Protein AF-A0A7V4LZC8-F1 (afdb_monomer)

Structure (mmCIF, N/CA/C/O backbone):
data_AF-A0A7V4LZC8-F1
#
_entry.id   AF-A0A7V4LZC8-F1
#
loop_
_atom_site.group_PDB
_atom_site.id
_atom_site.type_symbol
_atom_site.label_atom_id
_atom_site.label_alt_id
_atom_site.label_comp_id
_atom_site.label_asym_id
_atom_site.label_entity_id
_atom_site.label_seq_id
_atom_site.pdbx_PDB_ins_code
_atom_site.Cartn_x
_atom_site.Cartn_y
_atom_site.Cartn_z
_atom_site.occupancy
_atom_site.B_iso_or_equiv
_atom_site.auth_seq_id
_atom_site.auth_comp_id
_atom_site.auth_asym_id
_atom_site.auth_atom_id
_atom_site.pdbx_PDB_model_num
ATOM 1 N N . MET A 1 1 ? 32.238 2.853 -59.336 1.00 60.47 1 MET A N 1
ATOM 2 C CA . MET A 1 1 ? 30.850 3.260 -58.989 1.00 60.47 1 MET A CA 1
ATOM 3 C C . MET A 1 1 ? 30.107 2.291 -58.051 1.00 60.47 1 MET A C 1
ATOM 5 O O . MET A 1 1 ? 29.291 2.759 -57.273 1.00 60.47 1 MET A O 1
ATOM 9 N N . ARG A 1 2 ? 30.384 0.972 -58.039 1.00 68.50 2 ARG A N 1
ATOM 10 C CA . ARG A 1 2 ? 29.672 -0.007 -57.175 1.00 68.50 2 ARG A CA 1
ATOM 11 C C . ARG A 1 2 ? 29.970 0.090 -55.662 1.00 68.50 2 ARG A C 1
ATOM 13 O O . ARG A 1 2 ? 29.093 -0.219 -54.864 1.00 68.50 2 ARG A O 1
ATOM 20 N N . GLY A 1 3 ? 31.152 0.571 -55.261 1.00 70.69 3 GLY A N 1
ATOM 21 C CA . GLY A 1 3 ? 31.540 0.687 -53.842 1.00 70.69 3 GLY A CA 1
ATOM 22 C C . GLY A 1 3 ? 30.702 1.684 -53.027 1.00 70.69 3 GLY A C 1
ATOM 23 O O . GLY A 1 3 ? 30.390 1.422 -51.870 1.00 70.69 3 GLY A O 1
ATOM 24 N N . TRP A 1 4 ? 30.244 2.772 -53.654 1.00 75.94 4 TRP A N 1
ATOM 25 C CA . TRP A 1 4 ? 29.398 3.789 -53.012 1.00 75.94 4 TRP A CA 1
ATOM 26 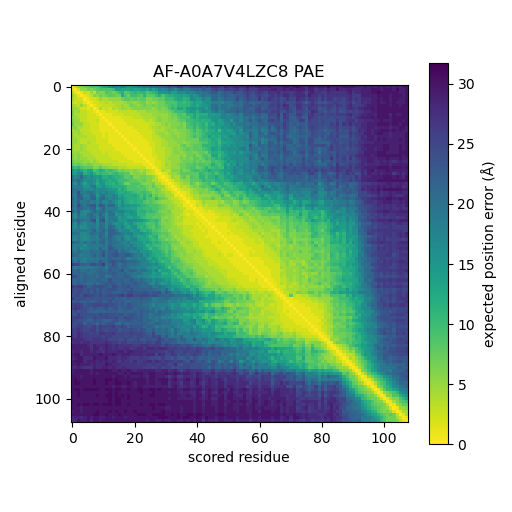C C . TRP A 1 4 ? 28.038 3.228 -52.566 1.00 75.94 4 TRP A C 1
ATOM 28 O O . TRP A 1 4 ? 27.518 3.566 -51.504 1.00 75.94 4 TRP A O 1
ATOM 38 N N . ILE A 1 5 ? 27.484 2.300 -53.351 1.00 80.94 5 ILE A N 1
ATOM 39 C CA . ILE A 1 5 ? 26.202 1.650 -53.058 1.00 80.94 5 ILE A CA 1
ATOM 40 C C . ILE A 1 5 ? 26.350 0.672 -51.884 1.00 80.94 5 ILE A C 1
ATOM 42 O O . ILE A 1 5 ? 25.469 0.601 -51.028 1.00 80.94 5 ILE A O 1
ATOM 46 N N . ILE A 1 6 ? 27.466 -0.062 -51.819 1.00 84.56 6 ILE A N 1
ATOM 47 C CA . ILE A 1 6 ? 27.749 -1.009 -50.729 1.00 84.56 6 ILE A CA 1
ATOM 48 C C . ILE A 1 6 ? 27.924 -0.252 -49.409 1.00 84.56 6 ILE A C 1
ATOM 50 O O . ILE A 1 6 ? 27.311 -0.625 -48.411 1.00 84.56 6 ILE A O 1
ATOM 54 N N . PHE A 1 7 ? 28.668 0.858 -49.424 1.00 88.62 7 PHE A N 1
ATOM 55 C CA . PHE A 1 7 ? 28.868 1.701 -48.246 1.00 88.62 7 PHE A CA 1
ATOM 56 C C . PHE A 1 7 ? 27.545 2.268 -47.711 1.00 88.62 7 PHE A C 1
ATOM 58 O O . PHE A 1 7 ? 27.257 2.168 -46.519 1.00 88.62 7 PHE A O 1
ATOM 65 N N . GLY A 1 8 ? 26.678 2.770 -48.598 1.00 87.38 8 GLY A N 1
ATOM 66 C CA . GLY A 1 8 ? 25.356 3.269 -48.209 1.00 87.38 8 GLY A CA 1
ATOM 67 C C . GLY A 1 8 ? 24.440 2.193 -47.611 1.00 87.38 8 GLY A C 1
ATOM 68 O O . GLY A 1 8 ? 23.684 2.473 -46.681 1.00 87.38 8 GLY A O 1
ATOM 69 N N . ARG A 1 9 ? 24.510 0.946 -48.101 1.00 89.38 9 ARG A N 1
ATOM 70 C CA . ARG A 1 9 ? 23.745 -0.178 -47.529 1.00 89.38 9 ARG A CA 1
ATOM 71 C C . ARG A 1 9 ? 24.275 -0.580 -46.156 1.00 89.38 9 ARG A C 1
ATOM 73 O O . ARG A 1 9 ? 23.466 -0.805 -45.261 1.00 89.38 9 ARG A O 1
ATOM 80 N N . LEU A 1 10 ? 25.597 -0.609 -45.983 1.00 92.50 10 LEU A N 1
ATOM 81 C CA . LEU A 1 10 ? 26.229 -0.911 -44.698 1.00 92.50 10 LEU A CA 1
ATOM 82 C C . LEU A 1 10 ? 25.868 0.142 -43.641 1.00 92.50 10 LEU A C 1
ATOM 84 O O . LEU A 1 10 ? 25.482 -0.208 -42.531 1.00 92.50 10 LEU A O 1
ATOM 88 N N . ALA A 1 11 ? 25.905 1.424 -44.017 1.00 93.56 11 ALA A N 1
ATOM 89 C CA . ALA A 1 11 ? 25.535 2.529 -43.137 1.00 93.56 11 ALA A CA 1
ATOM 90 C C . ALA A 1 11 ? 24.063 2.457 -42.698 1.00 93.56 11 ALA A C 1
ATOM 92 O O . ALA A 1 11 ? 23.759 2.621 -41.519 1.00 93.56 11 ALA A O 1
ATOM 93 N N . ARG A 1 12 ? 23.137 2.150 -43.619 1.00 94.69 12 ARG A N 1
ATOM 94 C CA . ARG A 1 12 ? 21.713 1.969 -43.277 1.00 94.69 12 ARG A CA 1
ATOM 95 C C . ARG A 1 12 ? 21.474 0.745 -42.400 1.00 94.69 12 ARG A C 1
ATOM 97 O O . ARG A 1 12 ? 20.656 0.819 -41.490 1.00 94.69 12 ARG A O 1
ATOM 104 N N . ALA A 1 13 ? 22.178 -0.357 -42.655 1.00 95.00 13 ALA A N 1
ATOM 105 C CA . ALA A 1 13 ? 22.091 -1.553 -41.824 1.00 95.00 13 ALA A CA 1
ATOM 106 C C . ALA A 1 13 ? 22.581 -1.265 -40.397 1.00 95.00 13 ALA A C 1
ATOM 108 O O . ALA A 1 13 ? 21.882 -1.582 -39.440 1.00 95.00 13 ALA A O 1
ATOM 109 N N . ALA A 1 14 ? 23.722 -0.585 -40.254 1.00 95.00 14 ALA A N 1
ATOM 110 C CA . ALA A 1 14 ? 24.242 -0.166 -38.956 1.00 95.00 14 ALA A CA 1
ATOM 111 C C . ALA A 1 14 ? 23.272 0.776 -38.223 1.00 95.00 14 ALA A C 1
ATOM 113 O O . ALA A 1 14 ? 23.008 0.582 -37.038 1.00 95.00 14 ALA A O 1
ATOM 114 N N . ALA A 1 15 ? 22.683 1.745 -38.931 1.00 95.88 15 ALA A N 1
ATOM 115 C CA . ALA A 1 15 ? 21.685 2.651 -38.363 1.00 95.88 15 ALA A CA 1
ATOM 116 C C . ALA A 1 15 ? 20.424 1.909 -37.888 1.00 95.88 15 ALA A C 1
ATOM 118 O O . ALA A 1 15 ? 19.922 2.194 -36.803 1.00 95.88 15 ALA A O 1
ATOM 119 N N . LEU A 1 16 ? 19.939 0.928 -38.658 1.00 96.69 16 LEU A N 1
ATOM 120 C CA . LEU A 1 16 ? 18.804 0.086 -38.268 1.00 96.69 16 LEU A CA 1
ATOM 121 C C . LEU A 1 16 ? 19.108 -0.733 -37.014 1.00 96.69 16 LEU A C 1
ATOM 123 O O . LEU A 1 16 ? 18.287 -0.772 -36.102 1.00 96.69 16 LEU A O 1
ATOM 127 N N . VAL A 1 17 ? 20.289 -1.350 -36.942 1.00 96.50 17 VAL A N 1
ATOM 128 C CA . VAL A 1 17 ? 20.709 -2.124 -35.765 1.00 96.50 17 VAL A CA 1
ATOM 129 C C . VAL A 1 17 ? 20.779 -1.233 -34.525 1.00 96.50 17 VAL A C 1
ATOM 131 O O . VAL A 1 17 ? 20.254 -1.606 -33.478 1.00 96.50 17 VAL A O 1
ATOM 134 N N . LEU A 1 18 ? 21.356 -0.034 -34.646 1.00 96.38 18 LEU A N 1
ATOM 135 C CA . LEU A 1 18 ? 21.407 0.947 -33.558 1.00 96.38 18 LEU A CA 1
ATOM 136 C C . LEU A 1 18 ? 20.013 1.386 -33.108 1.00 96.38 18 LEU A C 1
ATOM 138 O O . LEU A 1 18 ? 19.752 1.468 -31.910 1.00 96.38 18 LEU A O 1
ATOM 142 N N . LEU A 1 19 ? 19.106 1.626 -34.055 1.00 96.19 19 LEU A N 1
ATOM 143 C CA . LEU A 1 19 ? 17.734 2.031 -33.764 1.00 96.19 19 LEU A CA 1
ATOM 144 C C . LEU A 1 19 ? 16.967 0.926 -33.027 1.00 96.19 19 LEU A C 1
ATOM 146 O O . LEU A 1 19 ? 16.279 1.205 -32.046 1.00 96.19 19 LEU A O 1
ATOM 150 N N . VAL A 1 20 ? 17.129 -0.331 -33.447 1.00 95.62 20 VAL A N 1
ATOM 151 C CA . VAL A 1 20 ? 16.531 -1.488 -32.764 1.00 95.62 20 VAL A CA 1
ATOM 152 C C . VAL A 1 20 ? 17.121 -1.655 -31.365 1.00 95.62 20 VAL A C 1
ATOM 154 O O . VAL A 1 20 ? 16.368 -1.811 -30.407 1.00 95.62 20 VAL A O 1
ATOM 157 N N . ALA A 1 21 ? 18.444 -1.567 -31.216 1.00 94.19 21 ALA A N 1
ATOM 158 C CA . ALA A 1 21 ? 19.097 -1.660 -29.912 1.00 94.19 21 ALA A CA 1
ATOM 159 C C . ALA A 1 21 ? 18.614 -0.558 -28.956 1.00 94.19 21 ALA A C 1
ATOM 161 O O . ALA A 1 21 ? 18.280 -0.838 -27.805 1.00 94.19 21 ALA A O 1
ATOM 162 N N . PHE A 1 22 ? 18.500 0.679 -29.447 1.00 94.50 22 PHE A N 1
ATOM 163 C CA . PHE A 1 22 ? 17.978 1.803 -28.676 1.00 94.50 22 PHE A CA 1
ATOM 164 C C . PHE A 1 22 ? 16.525 1.574 -28.244 1.00 94.50 22 PHE A C 1
ATOM 166 O O . PHE A 1 22 ? 16.191 1.778 -27.077 1.00 94.50 22 PHE A O 1
ATOM 173 N N . ALA A 1 23 ? 15.670 1.089 -29.150 1.00 91.19 23 ALA A N 1
ATOM 174 C CA . ALA A 1 23 ? 14.287 0.755 -28.828 1.00 91.19 23 ALA A CA 1
ATOM 175 C C . ALA A 1 23 ? 14.205 -0.328 -27.739 1.00 91.19 23 ALA A C 1
ATOM 177 O O . ALA A 1 23 ? 13.474 -0.164 -26.765 1.00 91.19 23 ALA A O 1
ATOM 178 N N . VAL A 1 24 ? 15.000 -1.397 -27.845 1.00 89.44 24 VAL A N 1
ATOM 179 C CA . VAL A 1 24 ? 15.038 -2.469 -26.838 1.00 89.44 24 VAL A CA 1
ATOM 180 C C . VAL A 1 24 ? 15.464 -1.924 -25.472 1.00 89.44 24 VAL A C 1
ATOM 182 O O . VAL A 1 24 ? 14.777 -2.169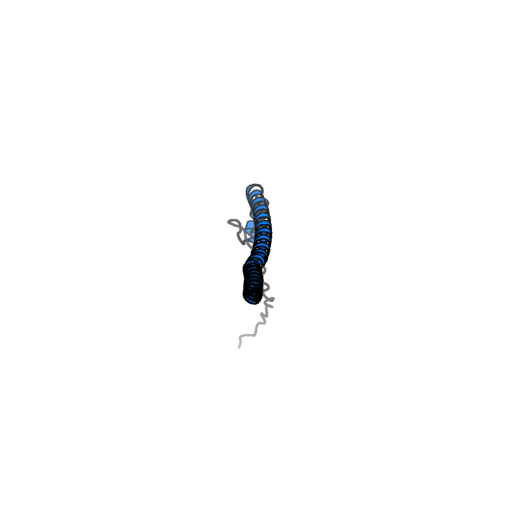 -24.480 1.00 89.44 24 VAL A O 1
ATOM 185 N N . VAL A 1 25 ? 16.538 -1.131 -25.411 1.00 89.19 25 VAL A N 1
ATOM 186 C CA . VAL A 1 25 ? 17.019 -0.530 -24.154 1.00 89.19 25 VAL A CA 1
ATOM 187 C C . VAL A 1 25 ? 15.981 0.414 -23.545 1.00 89.19 25 VAL A C 1
ATOM 189 O O . VAL A 1 25 ? 15.785 0.396 -22.332 1.00 89.19 25 VAL A O 1
ATOM 192 N N . ALA A 1 26 ? 15.263 1.184 -24.364 1.00 85.31 26 ALA A N 1
ATOM 193 C CA . ALA A 1 26 ? 14.200 2.073 -23.898 1.00 85.31 26 ALA A CA 1
ATOM 194 C C . ALA A 1 26 ? 12.967 1.318 -23.359 1.00 85.31 26 ALA A C 1
ATOM 196 O O . ALA A 1 26 ? 12.259 1.832 -22.489 1.00 85.31 26 ALA A O 1
ATOM 197 N N . LEU A 1 27 ? 12.704 0.096 -23.836 1.00 81.19 27 LEU A N 1
ATOM 198 C CA . LEU A 1 27 ? 11.564 -0.714 -23.393 1.00 81.19 27 LEU A CA 1
ATOM 199 C C . LEU A 1 27 ? 11.816 -1.460 -22.066 1.00 81.19 27 LEU A C 1
ATOM 201 O O . LEU A 1 27 ? 10.871 -1.673 -21.304 1.00 81.19 27 LEU A O 1
ATOM 205 N N . ILE A 1 28 ? 13.068 -1.810 -21.746 1.00 75.69 28 ILE A N 1
ATOM 206 C CA . ILE A 1 28 ? 13.446 -2.527 -20.509 1.00 75.69 28 ILE A CA 1
ATOM 207 C C . ILE A 1 28 ? 13.028 -1.808 -19.208 1.00 75.69 28 ILE A C 1
ATOM 209 O O . ILE A 1 28 ? 12.387 -2.451 -18.367 1.00 75.69 28 ILE A O 1
ATOM 213 N N . PRO A 1 29 ? 13.334 -0.511 -18.982 1.00 74.50 29 PRO A N 1
ATOM 214 C CA . PRO A 1 29 ? 12.969 0.155 -17.728 1.00 74.50 29 PRO A CA 1
ATOM 215 C C . PRO A 1 29 ? 11.450 0.222 -17.544 1.00 74.50 29 PRO A C 1
ATOM 217 O O . PRO A 1 29 ? 10.951 0.144 -16.421 1.00 74.50 29 PRO A O 1
ATOM 220 N N . ARG A 1 30 ? 10.703 0.287 -18.653 1.00 65.31 30 ARG A N 1
ATOM 221 C CA . ARG A 1 30 ? 9.243 0.360 -18.642 1.00 65.31 30 ARG A CA 1
ATOM 222 C C . ARG A 1 30 ? 8.615 -0.922 -18.101 1.00 65.31 30 ARG A C 1
ATOM 224 O O . ARG A 1 30 ? 7.633 -0.835 -17.376 1.00 65.31 30 ARG A O 1
ATOM 231 N N . HIS A 1 31 ? 9.203 -2.087 -18.381 1.00 65.56 31 HIS A N 1
ATOM 232 C CA . HIS A 1 31 ? 8.735 -3.368 -17.844 1.00 65.56 31 HIS A CA 1
ATOM 233 C C . HIS A 1 31 ? 9.036 -3.553 -16.354 1.00 65.56 31 HIS A C 1
ATOM 235 O O . HIS A 1 31 ? 8.180 -4.060 -15.633 1.00 65.56 31 HIS A O 1
ATOM 241 N N . ARG A 1 32 ? 10.194 -3.089 -15.867 1.00 66.81 32 ARG A N 1
ATOM 242 C CA . ARG A 1 32 ? 10.535 -3.190 -14.435 1.00 66.81 32 ARG A CA 1
ATOM 243 C C . ARG A 1 32 ? 9.605 -2.369 -13.545 1.00 66.81 32 ARG A C 1
ATOM 245 O O . ARG A 1 32 ? 9.230 -2.825 -12.470 1.00 66.81 32 ARG A O 1
ATOM 252 N N . ALA A 1 33 ? 9.162 -1.205 -14.019 1.00 67.62 33 ALA A N 1
ATOM 253 C CA . ALA A 1 33 ? 8.188 -0.394 -13.295 1.00 67.62 33 ALA A CA 1
ATOM 254 C C . ALA A 1 33 ? 6.858 -1.144 -13.067 1.00 67.62 33 ALA A C 1
ATOM 256 O O . ALA A 1 33 ? 6.258 -1.030 -12.000 1.00 67.62 33 ALA A O 1
ATOM 257 N N . TYR A 1 34 ? 6.407 -1.962 -14.027 1.00 65.44 34 TYR A N 1
ATOM 258 C CA . TYR A 1 34 ? 5.146 -2.704 -13.899 1.00 65.44 34 TYR A CA 1
ATOM 259 C C . TYR A 1 34 ? 5.156 -3.758 -12.788 1.00 65.44 34 TYR A C 1
ATOM 261 O O . TYR A 1 34 ? 4.106 -3.995 -12.190 1.00 65.44 34 TYR A O 1
ATOM 269 N N . GLU A 1 35 ? 6.298 -4.375 -12.483 1.00 69.38 35 GLU A N 1
ATOM 270 C CA . GLU A 1 35 ? 6.387 -5.337 -11.377 1.00 69.38 35 GLU A CA 1
ATOM 271 C C . GLU A 1 35 ? 6.259 -4.647 -10.018 1.00 69.38 35 GLU A C 1
ATOM 273 O O . GLU A 1 35 ? 5.523 -5.118 -9.149 1.00 69.38 35 GLU A O 1
ATOM 278 N N . GLU A 1 36 ? 6.878 -3.477 -9.860 1.00 72.44 36 GLU A N 1
ATOM 279 C CA . GLU A 1 36 ? 6.779 -2.699 -8.626 1.00 72.44 36 GLU A CA 1
ATOM 280 C C . GLU A 1 36 ? 5.344 -2.197 -8.386 1.00 72.44 36 GLU A C 1
ATOM 282 O O . GLU A 1 36 ? 4.837 -2.240 -7.261 1.00 72.44 36 GLU A O 1
ATOM 287 N N . TYR A 1 37 ? 4.641 -1.793 -9.451 1.00 72.06 37 TYR A N 1
ATOM 288 C CA . TYR A 1 37 ? 3.230 -1.413 -9.358 1.00 72.06 37 TYR A CA 1
ATOM 289 C C . TYR A 1 37 ? 2.308 -2.601 -9.067 1.00 72.06 37 TYR A C 1
ATOM 291 O O . TYR A 1 37 ? 1.323 -2.424 -8.350 1.00 72.06 37 TYR A O 1
ATOM 299 N N . ARG A 1 38 ? 2.607 -3.807 -9.567 1.00 71.75 38 ARG A N 1
ATOM 300 C CA . ARG A 1 38 ? 1.840 -5.015 -9.212 1.00 71.75 38 ARG A CA 1
ATOM 301 C C . ARG A 1 38 ? 2.008 -5.361 -7.735 1.00 71.75 38 ARG A C 1
ATOM 303 O O . ARG A 1 38 ? 1.006 -5.477 -7.036 1.00 71.75 38 ARG A O 1
ATOM 310 N N . GLY A 1 39 ? 3.245 -5.386 -7.236 1.00 75.62 39 GLY A N 1
ATOM 311 C CA . GLY A 1 39 ? 3.519 -5.667 -5.824 1.00 75.62 39 GLY A CA 1
ATOM 312 C C . GLY A 1 39 ? 2.871 -4.660 -4.868 1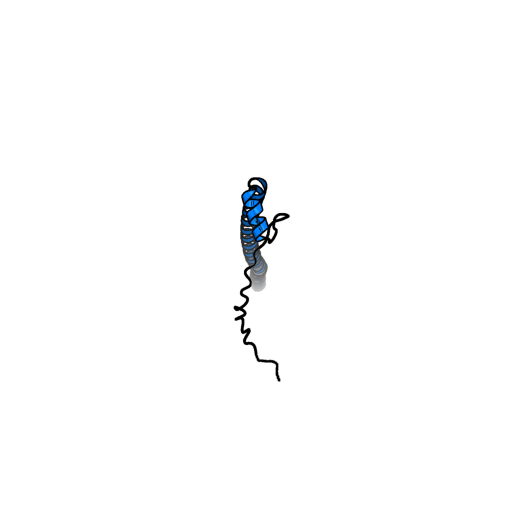.00 75.62 39 GLY A C 1
ATOM 313 O O . GLY A 1 39 ? 2.330 -5.050 -3.834 1.00 75.62 39 GLY A O 1
ATOM 314 N N . LYS A 1 40 ? 2.858 -3.366 -5.220 1.00 77.69 40 LYS A N 1
ATOM 315 C CA . LYS A 1 40 ? 2.151 -2.341 -4.431 1.00 77.69 40 LYS A CA 1
ATOM 316 C C . LYS A 1 40 ? 0.637 -2.546 -4.458 1.00 77.69 40 LYS A C 1
ATOM 318 O O . LYS A 1 40 ? 0.007 -2.474 -3.410 1.00 77.69 40 LYS A O 1
ATOM 323 N N . ARG A 1 41 ? 0.043 -2.838 -5.620 1.00 75.44 41 ARG A N 1
ATOM 324 C CA . ARG A 1 41 ? -1.409 -3.064 -5.728 1.00 75.44 41 ARG A CA 1
ATOM 325 C C . ARG A 1 41 ? -1.880 -4.257 -4.906 1.00 75.44 41 ARG A C 1
ATOM 327 O O . ARG A 1 41 ? -2.915 -4.141 -4.257 1.00 75.44 41 ARG A O 1
ATOM 334 N N . ASP A 1 42 ? -1.128 -5.351 -4.906 1.00 84.56 42 ASP A N 1
ATOM 335 C CA . ASP A 1 42 ? -1.495 -6.541 -4.135 1.00 84.56 42 ASP A CA 1
ATOM 336 C C . ASP A 1 42 ? -1.383 -6.281 -2.629 1.00 84.56 42 ASP A C 1
ATOM 338 O O . ASP A 1 42 ? -2.323 -6.567 -1.890 1.00 84.56 42 ASP A O 1
ATOM 342 N N . ARG A 1 43 ? -0.319 -5.598 -2.179 1.00 83.06 43 ARG A N 1
ATOM 343 C CA . ARG A 1 43 ? -0.186 -5.181 -0.772 1.00 83.06 43 ARG A CA 1
ATOM 344 C C . ARG A 1 43 ? -1.326 -4.277 -0.314 1.00 83.06 43 ARG A C 1
ATOM 346 O O . ARG A 1 43 ? -1.933 -4.554 0.714 1.00 83.06 43 ARG A O 1
ATOM 353 N N . LEU A 1 44 ? -1.649 -3.234 -1.085 1.00 85.50 44 LEU A N 1
ATOM 354 C CA . LEU A 1 44 ? -2.760 -2.341 -0.744 1.00 85.50 44 LEU A CA 1
ATOM 355 C C . LEU A 1 44 ? -4.099 -3.085 -0.726 1.00 85.50 44 LEU A C 1
ATOM 357 O O . LEU A 1 44 ? -4.972 -2.758 0.072 1.00 85.50 44 LEU A O 1
ATOM 361 N N . ARG A 1 45 ? -4.284 -4.078 -1.600 1.00 88.75 45 ARG A N 1
ATOM 362 C CA . ARG A 1 45 ? -5.507 -4.881 -1.634 1.00 88.75 45 ARG A CA 1
ATOM 363 C C . ARG A 1 45 ? -5.644 -5.754 -0.389 1.00 88.75 45 ARG A C 1
ATOM 365 O O . ARG A 1 45 ? -6.735 -5.819 0.175 1.00 88.75 45 ARG A O 1
ATOM 372 N N . ASP A 1 46 ? -4.559 -6.389 0.034 1.00 90.75 46 ASP A N 1
ATOM 373 C CA . ASP A 1 46 ? -4.539 -7.217 1.240 1.00 90.75 46 ASP A CA 1
ATOM 374 C C . ASP A 1 46 ? -4.743 -6.376 2.501 1.00 90.75 46 ASP A C 1
ATOM 376 O O . ASP A 1 46 ? -5.508 -6.756 3.387 1.00 90.75 46 ASP A O 1
ATOM 380 N N . GLU A 1 47 ? -4.111 -5.208 2.568 1.00 89.69 47 GLU A N 1
ATOM 381 C CA . GLU A 1 47 ? -4.259 -4.277 3.685 1.00 89.69 47 GLU A CA 1
ATOM 382 C C . GLU A 1 47 ? -5.689 -3.736 3.780 1.00 89.69 47 GLU A C 1
ATOM 384 O O . GLU A 1 47 ? -6.292 -3.761 4.851 1.00 89.69 47 GLU A O 1
ATOM 389 N N . ASN A 1 48 ? -6.285 -3.362 2.648 1.00 90.31 48 ASN A N 1
ATOM 390 C CA . ASN A 1 48 ? -7.673 -2.912 2.600 1.00 90.31 48 ASN A CA 1
ATOM 391 C C . ASN A 1 48 ? -8.648 -4.024 3.030 1.00 90.31 48 ASN A C 1
ATOM 393 O O . ASN A 1 48 ? -9.570 -3.771 3.800 1.00 90.31 48 ASN A O 1
ATOM 397 N N . ARG A 1 49 ? -8.405 -5.280 2.623 1.00 90.88 49 ARG A N 1
ATOM 398 C CA . ARG A 1 49 ? -9.206 -6.422 3.094 1.00 90.88 49 ARG A CA 1
ATOM 399 C C . ARG A 1 49 ? -9.126 -6.580 4.615 1.00 90.88 49 ARG A C 1
ATOM 401 O O . ARG A 1 49 ? -10.167 -6.715 5.250 1.00 90.88 49 ARG A O 1
ATOM 408 N N . ARG A 1 50 ? -7.925 -6.524 5.199 1.00 92.25 50 ARG A N 1
ATOM 409 C CA . ARG A 1 50 ? -7.745 -6.639 6.659 1.00 92.25 50 ARG A CA 1
ATOM 410 C C . ARG A 1 50 ? -8.444 -5.514 7.412 1.00 92.25 50 ARG A C 1
ATOM 412 O O . ARG A 1 50 ? -9.107 -5.770 8.409 1.00 92.25 50 ARG A O 1
ATOM 419 N N . ILE A 1 51 ? -8.308 -4.278 6.932 1.00 91.88 51 ILE A N 1
ATOM 420 C CA . ILE A 1 51 ? -8.963 -3.124 7.554 1.00 91.88 51 ILE A CA 1
ATOM 421 C C . ILE A 1 51 ? -10.484 -3.279 7.474 1.00 91.88 51 ILE A C 1
ATOM 423 O O . ILE A 1 51 ? -11.149 -3.106 8.485 1.00 91.88 51 ILE A O 1
ATOM 427 N N . ALA A 1 52 ? -11.032 -3.685 6.326 1.00 91.50 52 ALA A N 1
ATOM 428 C CA . ALA A 1 52 ? -12.469 -3.904 6.176 1.00 91.50 52 ALA A CA 1
ATOM 429 C C . ALA A 1 52 ? -13.011 -5.001 7.114 1.00 91.50 52 ALA A C 1
ATOM 431 O O . ALA A 1 52 ? -14.101 -4.857 7.667 1.00 91.50 52 ALA A O 1
ATOM 432 N N . GLU A 1 53 ? -12.257 -6.084 7.319 1.00 92.75 53 GLU A N 1
ATOM 433 C CA . GLU A 1 53 ? -12.609 -7.137 8.281 1.00 92.75 53 GLU A CA 1
ATOM 434 C C . GLU A 1 53 ? -12.610 -6.613 9.724 1.00 92.75 53 GLU A C 1
ATOM 436 O O . GLU A 1 53 ? -13.558 -6.876 10.464 1.00 92.75 53 GLU A O 1
ATOM 441 N N . LEU A 1 54 ? -11.604 -5.817 10.105 1.00 92.25 54 LEU A N 1
ATOM 442 C CA . LEU A 1 54 ? -11.546 -5.174 11.421 1.00 92.25 54 LEU A CA 1
ATOM 443 C C . LEU A 1 54 ? -12.696 -4.188 11.626 1.00 92.25 54 LEU A C 1
ATOM 445 O O . LEU A 1 54 ? -13.326 -4.199 12.679 1.00 92.25 54 LEU A O 1
ATOM 449 N N . THR A 1 55 ? -12.995 -3.355 10.628 1.00 91.19 55 THR A N 1
ATOM 450 C CA . THR A 1 55 ? -14.115 -2.410 10.690 1.00 91.19 55 THR A CA 1
ATOM 451 C C . THR A 1 55 ? -15.429 -3.147 10.901 1.00 91.19 55 THR A C 1
ATOM 453 O O . THR A 1 55 ? -16.189 -2.773 11.787 1.00 91.19 55 THR A O 1
ATOM 456 N N . ARG A 1 56 ? -15.664 -4.242 10.169 1.00 91.62 56 ARG A N 1
ATOM 457 C CA . ARG A 1 56 ? -16.871 -5.054 10.342 1.00 91.62 56 ARG A CA 1
ATOM 458 C C . ARG A 1 56 ? -16.955 -5.675 11.740 1.00 91.62 56 ARG A C 1
ATOM 460 O O . ARG A 1 56 ? -18.031 -5.675 12.328 1.00 91.62 56 ARG A O 1
ATOM 467 N N . ASP A 1 57 ? -15.855 -6.200 12.281 1.00 91.06 57 ASP A N 1
ATOM 468 C CA . ASP A 1 57 ? -15.856 -6.758 13.642 1.00 91.06 57 ASP A CA 1
ATOM 469 C C . ASP A 1 57 ? -16.149 -5.678 14.695 1.00 91.06 57 ASP A C 1
ATOM 471 O O . ASP A 1 57 ? -16.945 -5.888 15.610 1.00 91.06 57 ASP A O 1
ATOM 475 N N . LEU A 1 58 ? -15.559 -4.490 14.535 1.00 89.38 58 LEU A N 1
ATOM 476 C CA . LEU A 1 58 ? -15.803 -3.350 15.416 1.00 89.38 58 LEU A CA 1
ATOM 477 C C . LEU A 1 58 ? -17.247 -2.850 15.334 1.00 89.38 58 LEU A C 1
ATOM 479 O O . LEU A 1 58 ? -17.831 -2.558 16.373 1.00 89.38 58 LEU A O 1
ATOM 483 N N . GLU A 1 59 ? -17.835 -2.789 14.139 1.00 90.25 59 GLU A N 1
ATOM 484 C CA . GLU A 1 59 ? -19.244 -2.430 13.952 1.00 90.25 59 GLU A CA 1
ATOM 485 C C . GLU A 1 59 ? -20.169 -3.421 14.663 1.00 90.25 59 GLU A C 1
ATOM 487 O O . GLU A 1 59 ? -21.042 -3.001 15.418 1.00 90.25 59 GLU A O 1
ATOM 492 N N . ILE A 1 60 ? -19.924 -4.729 14.520 1.00 89.81 60 ILE A N 1
ATOM 493 C CA . ILE A 1 60 ? -20.706 -5.768 15.210 1.00 89.81 60 ILE A CA 1
ATOM 494 C C . ILE A 1 60 ? -20.581 -5.622 16.731 1.00 89.81 60 ILE A C 1
ATOM 496 O O . ILE A 1 60 ? -21.569 -5.754 17.455 1.00 89.81 60 ILE A O 1
ATOM 500 N N . ARG A 1 61 ? -19.376 -5.353 17.244 1.00 84.25 61 ARG A N 1
ATOM 501 C CA . ARG A 1 61 ? -19.174 -5.119 18.681 1.00 84.25 61 ARG A CA 1
ATOM 502 C C . ARG A 1 61 ? -19.886 -3.854 19.144 1.00 84.25 61 ARG A C 1
ATOM 504 O O . ARG A 1 61 ? -20.527 -3.895 20.185 1.00 84.25 61 ARG A O 1
ATOM 511 N N . ALA A 1 62 ? -19.804 -2.762 18.388 1.00 84.62 62 ALA A N 1
ATOM 512 C CA . ALA A 1 62 ? -20.473 -1.507 18.717 1.00 84.62 62 ALA A CA 1
ATOM 513 C C . ALA A 1 62 ? -21.999 -1.670 18.743 1.00 84.62 62 ALA A C 1
ATOM 515 O O . ALA A 1 62 ? -22.649 -1.203 19.675 1.00 84.62 62 ALA A O 1
ATOM 516 N N . GLU A 1 63 ? -22.559 -2.392 17.771 1.00 86.12 63 GLU 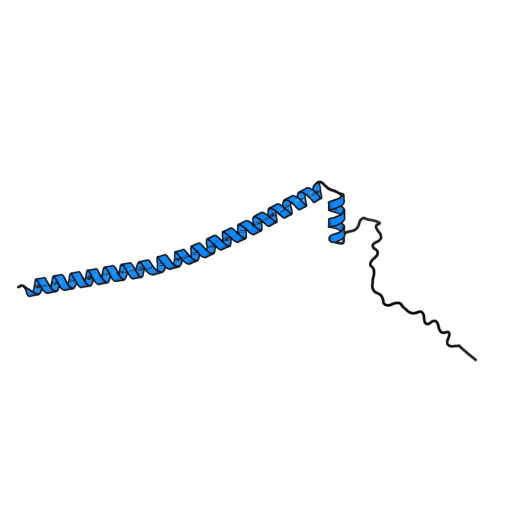A N 1
ATOM 517 C CA . GLU A 1 63 ? -23.982 -2.720 17.735 1.00 86.12 63 GLU A CA 1
ATOM 518 C C . GLU A 1 63 ? -24.385 -3.557 18.955 1.00 86.12 63 GLU A C 1
ATOM 520 O O . GLU A 1 63 ? -25.356 -3.223 19.631 1.00 86.12 63 GLU A O 1
ATOM 525 N N . ARG A 1 64 ? -23.583 -4.566 19.322 1.00 82.81 64 ARG A N 1
ATOM 526 C CA . ARG A 1 64 ? -23.814 -5.368 20.534 1.00 82.81 64 ARG A CA 1
ATOM 527 C C . ARG A 1 64 ? -23.711 -4.555 21.820 1.00 82.81 64 ARG A C 1
ATOM 529 O O . ARG A 1 64 ? -24.529 -4.768 22.705 1.00 82.81 64 ARG A O 1
ATOM 536 N N . LEU A 1 65 ? -22.761 -3.623 21.929 1.00 84.50 65 LEU A N 1
ATOM 537 C CA . LEU A 1 65 ? -22.681 -2.708 23.077 1.00 84.50 65 LEU A CA 1
ATOM 538 C C . LEU A 1 65 ? -23.947 -1.851 23.205 1.00 84.50 65 LEU A C 1
ATOM 540 O O . LEU A 1 65 ? -24.365 -1.552 24.319 1.00 84.50 65 LEU A O 1
ATOM 544 N N . ALA A 1 66 ? -24.534 -1.436 22.081 1.00 80.81 66 ALA A N 1
ATOM 545 C CA . ALA A 1 66 ? -25.742 -0.620 22.078 1.00 80.81 66 ALA A CA 1
ATOM 546 C C . ALA A 1 66 ? -27.013 -1.441 22.359 1.00 80.81 66 ALA A C 1
ATOM 548 O O . ALA A 1 66 ? -27.941 -0.930 22.984 1.00 80.81 66 ALA A O 1
ATOM 549 N N . SER A 1 67 ? -27.071 -2.693 21.898 1.00 84.69 67 SER A N 1
ATOM 550 C CA . SER A 1 67 ? -28.260 -3.543 22.016 1.00 84.69 67 SER A CA 1
ATOM 551 C C . SER A 1 67 ? -28.305 -4.400 23.284 1.00 84.69 67 SER A C 1
ATOM 553 O O . SER A 1 67 ? -29.395 -4.762 23.721 1.00 84.69 67 SER A O 1
ATOM 555 N N . ASP A 1 68 ? -27.149 -4.769 23.845 1.00 84.31 68 ASP A N 1
ATOM 556 C CA . ASP A 1 68 ? -27.035 -5.693 24.977 1.00 84.31 68 ASP A CA 1
ATOM 557 C C . ASP A 1 68 ? -26.379 -5.011 26.199 1.00 84.31 68 ASP A C 1
ATOM 559 O O . ASP A 1 68 ? -25.156 -4.824 26.244 1.00 84.31 68 ASP A O 1
ATOM 563 N N . PRO A 1 69 ? -27.175 -4.646 27.222 1.00 82.25 69 PRO A N 1
ATOM 564 C CA . PRO A 1 69 ? -26.666 -3.983 28.417 1.00 82.25 69 PRO A CA 1
ATOM 565 C C . PRO A 1 69 ? -25.785 -4.888 29.293 1.00 82.25 69 PRO A C 1
ATOM 567 O O . PRO A 1 69 ? -24.920 -4.374 30.002 1.00 82.25 69 PRO A O 1
ATOM 570 N N . GLU A 1 70 ? -25.954 -6.213 29.253 1.00 83.31 70 GLU A N 1
ATOM 571 C CA . GLU A 1 70 ? -25.092 -7.135 30.005 1.00 83.31 70 GLU A CA 1
ATOM 572 C C . GLU A 1 70 ? -23.718 -7.259 29.335 1.00 83.31 70 GLU A C 1
ATOM 574 O O . GLU A 1 70 ? -22.687 -7.241 30.015 1.00 83.31 70 GLU A O 1
ATOM 579 N N . PHE A 1 71 ? -23.680 -7.256 27.998 1.00 80.31 71 PHE A N 1
ATOM 580 C CA . PHE A 1 71 ? -22.427 -7.176 27.245 1.00 80.31 71 PHE A CA 1
ATOM 581 C C . PHE A 1 71 ? -21.669 -5.872 27.535 1.00 80.31 71 PHE A C 1
ATOM 583 O O . PHE A 1 71 ? -20.459 -5.892 27.766 1.00 80.31 71 PHE A O 1
ATOM 590 N N . ALA A 1 72 ? -22.373 -4.738 27.600 1.00 80.38 72 ALA A N 1
ATOM 591 C CA . ALA A 1 72 ? -21.773 -3.450 27.942 1.00 80.38 72 ALA A CA 1
ATOM 592 C C . ALA A 1 72 ? -21.153 -3.444 29.352 1.00 80.38 72 ALA A C 1
ATOM 594 O O . ALA A 1 72 ? -20.036 -2.950 29.525 1.00 80.38 72 ALA A O 1
ATOM 595 N N . LYS A 1 73 ? -21.823 -4.040 30.350 1.00 81.88 73 LYS A N 1
ATOM 596 C CA . LYS A 1 73 ? -21.271 -4.195 31.709 1.00 81.88 73 LYS A CA 1
ATOM 597 C C . LYS A 1 73 ? -20.018 -5.064 31.725 1.00 81.88 73 LYS A C 1
ATOM 599 O O . LYS A 1 73 ? -19.053 -4.720 32.405 1.00 81.88 73 LYS A O 1
ATOM 604 N N . GLN A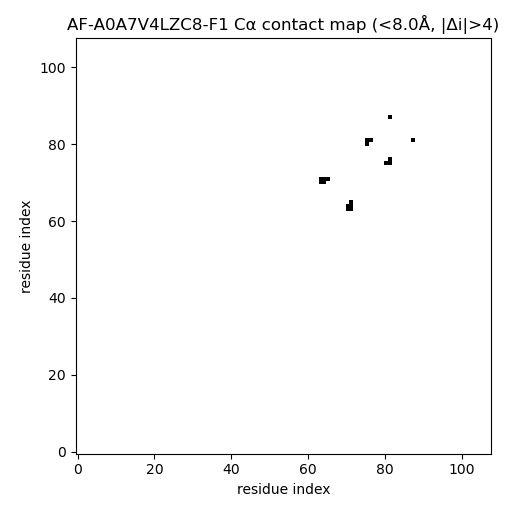 1 74 ? -20.005 -6.165 30.974 1.00 82.94 74 GLN A N 1
ATOM 605 C CA . GLN A 1 74 ? -18.837 -7.040 30.883 1.00 82.94 74 GLN A CA 1
ATOM 606 C C . GLN A 1 74 ? -17.634 -6.313 30.263 1.00 82.94 74 GLN A C 1
ATOM 608 O O . GLN A 1 74 ? -16.546 -6.338 30.836 1.00 82.94 74 GLN A O 1
ATOM 613 N N . VAL A 1 75 ? -17.844 -5.595 29.155 1.00 81.69 75 VAL A N 1
ATOM 614 C CA . VAL A 1 75 ? -16.802 -4.783 28.502 1.00 81.69 75 VAL A CA 1
ATOM 615 C C . VAL A 1 75 ? -16.315 -3.652 29.417 1.00 81.69 75 VAL A C 1
ATOM 617 O O . VAL A 1 75 ? -15.114 -3.398 29.497 1.00 81.69 75 VAL A O 1
ATOM 620 N N . ALA A 1 76 ? -17.217 -3.001 30.158 1.00 82.12 76 ALA A N 1
ATOM 621 C CA . ALA A 1 76 ? -16.856 -1.985 31.144 1.00 82.12 76 ALA A CA 1
ATOM 622 C C . ALA A 1 76 ? -15.960 -2.565 32.252 1.00 82.12 76 ALA A C 1
ATOM 624 O O . ALA A 1 76 ? -14.931 -1.973 32.579 1.00 82.12 76 ALA A O 1
ATOM 625 N N . ARG A 1 77 ? -16.288 -3.760 32.760 1.00 82.12 77 ARG A N 1
ATOM 626 C CA . ARG A 1 77 ? -15.485 -4.463 33.772 1.00 82.12 77 ARG A CA 1
ATOM 627 C C . ARG A 1 77 ? -14.112 -4.880 33.252 1.00 82.12 77 ARG A C 1
ATOM 629 O O . ARG A 1 77 ? -13.130 -4.742 33.976 1.00 82.12 77 ARG A O 1
ATOM 636 N N . GLU A 1 78 ? -14.021 -5.340 32.004 1.00 81.19 78 GLU A N 1
ATOM 637 C CA . GLU A 1 78 ? -12.741 -5.641 31.341 1.00 81.19 78 GLU A CA 1
ATOM 638 C C . GLU A 1 78 ? -11.876 -4.386 31.161 1.00 81.19 78 GLU A C 1
ATOM 640 O O . GLU A 1 78 ? -10.659 -4.440 31.338 1.00 81.19 78 GLU A O 1
ATOM 645 N N . ALA A 1 79 ? -12.500 -3.236 30.895 1.00 81.19 79 ALA A N 1
ATOM 646 C CA . ALA A 1 79 ? -11.840 -1.931 30.880 1.00 81.19 79 ALA A CA 1
ATOM 647 C C . ALA A 1 79 ? -11.504 -1.388 32.287 1.00 81.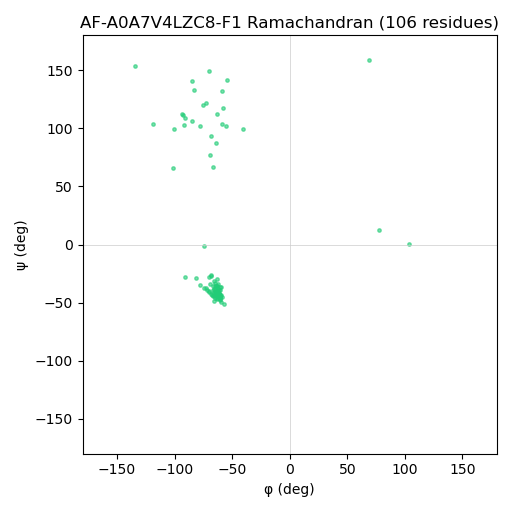19 79 ALA A C 1
ATOM 649 O O . ALA A 1 79 ? -10.915 -0.313 32.405 1.00 81.19 79 ALA A O 1
ATOM 650 N N . GLY A 1 80 ? -11.856 -2.113 33.355 1.00 78.56 80 GLY A N 1
ATOM 651 C CA . GLY A 1 80 ? -11.614 -1.719 34.743 1.00 78.56 80 GLY A CA 1
ATOM 652 C C . GLY A 1 80 ? -12.589 -0.671 35.282 1.00 78.56 80 GLY A C 1
ATOM 653 O O . GLY A 1 80 ? -12.343 -0.103 36.346 1.00 78.56 80 GLY A O 1
ATOM 654 N N . MET A 1 81 ? -13.684 -0.408 34.568 1.00 78.50 81 MET A N 1
ATOM 655 C CA . MET A 1 81 ? -14.786 0.419 35.048 1.00 78.50 81 MET A CA 1
ATOM 656 C C . MET A 1 81 ? -15.747 -0.437 35.873 1.00 78.50 81 MET A C 1
ATOM 658 O O . MET A 1 81 ? -16.026 -1.587 35.539 1.00 78.50 81 MET A O 1
ATOM 662 N N . VAL A 1 82 ? -16.253 0.135 36.960 1.00 76.25 82 VAL A N 1
ATOM 663 C CA . VAL A 1 82 ? -17.183 -0.528 37.879 1.00 76.25 82 VAL A CA 1
ATOM 664 C C . VAL A 1 82 ? -18.332 0.400 38.211 1.00 76.25 82 VAL A C 1
ATOM 666 O O . VAL A 1 82 ? -18.200 1.623 38.111 1.00 76.25 82 VAL A O 1
ATOM 669 N N . GLU A 1 83 ? -19.473 -0.184 38.553 1.00 74.31 83 GLU A N 1
ATOM 670 C CA . GLU A 1 83 ? -20.680 0.589 38.813 1.00 74.31 83 GLU A CA 1
ATOM 671 C C . GLU A 1 83 ? -20.538 1.388 40.121 1.00 74.31 83 GLU A C 1
ATOM 673 O O . GLU A 1 83 ? -19.826 0.995 41.052 1.00 74.31 83 GLU A O 1
ATOM 678 N N . ALA A 1 84 ? -21.185 2.555 40.200 1.00 72.31 84 ALA A N 1
ATOM 679 C CA . ALA A 1 84 ? -21.094 3.410 41.379 1.00 72.31 84 ALA A CA 1
ATOM 680 C C . ALA A 1 84 ? -21.691 2.690 42.605 1.00 72.31 84 ALA A C 1
ATOM 682 O O . ALA A 1 84 ? -22.895 2.465 42.673 1.00 72.31 84 ALA A O 1
ATOM 683 N N . GLY A 1 85 ? -20.838 2.342 43.576 1.00 70.94 85 GLY A N 1
ATOM 684 C CA . GLY A 1 85 ? -21.220 1.591 44.781 1.00 70.94 85 GLY A CA 1
ATOM 685 C C . GLY A 1 85 ? -20.821 0.110 44.778 1.00 70.94 85 GLY A C 1
ATOM 686 O O . GLY A 1 85 ? -21.077 -0.587 45.757 1.00 70.94 85 GLY A O 1
ATOM 687 N N . GLU A 1 86 ? -20.167 -0.376 43.722 1.00 71.12 86 GLU A N 1
ATOM 688 C CA . GLU A 1 86 ? -19.683 -1.753 43.626 1.00 71.12 86 GLU A CA 1
ATOM 689 C C . GLU A 1 86 ? -18.320 -1.942 44.330 1.00 71.12 86 GLU A C 1
ATOM 691 O O . GLU A 1 86 ? -17.388 -1.154 44.153 1.00 71.12 86 GLU A O 1
ATOM 696 N N . VAL A 1 87 ? -18.177 -2.999 45.142 1.00 68.12 87 VAL A N 1
ATOM 697 C CA . VAL A 1 87 ? -16.934 -3.297 45.881 1.00 68.12 87 VAL A CA 1
ATOM 698 C C . VAL A 1 87 ? -16.048 -4.241 45.067 1.00 68.12 87 VAL A C 1
ATOM 700 O O . VAL A 1 87 ? -16.352 -5.423 44.912 1.00 68.12 87 VAL A O 1
ATOM 703 N N . VAL A 1 88 ? -14.913 -3.735 44.581 1.00 65.12 88 VAL A N 1
ATOM 704 C CA . VAL A 1 88 ? -13.941 -4.520 43.804 1.00 65.12 88 VAL A CA 1
ATOM 705 C C . VAL A 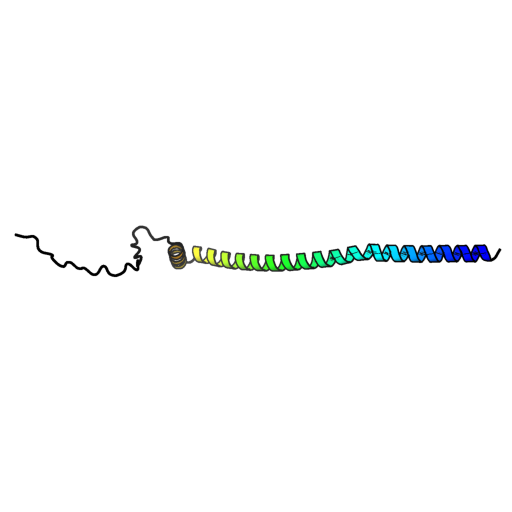1 88 ? -12.983 -5.262 44.733 1.00 65.12 88 VAL A C 1
ATOM 707 O O . VAL A 1 88 ? -12.064 -4.672 45.302 1.00 65.12 88 VAL A O 1
ATOM 710 N N . PHE A 1 89 ? -13.154 -6.579 44.859 1.00 65.31 89 PHE A N 1
ATOM 711 C CA . PHE A 1 89 ? -12.185 -7.432 45.548 1.00 65.31 89 PHE A CA 1
ATOM 712 C C . PHE A 1 89 ? -10.982 -7.712 44.643 1.00 65.31 89 PHE A C 1
ATOM 714 O O . PHE A 1 89 ? -11.028 -8.555 43.749 1.00 65.31 89 PHE A O 1
ATOM 721 N N . LYS A 1 90 ? -9.873 -7.010 44.890 1.00 67.25 90 LYS A N 1
ATOM 722 C CA . LYS A 1 90 ? -8.580 -7.318 44.274 1.00 67.25 90 LYS A CA 1
ATOM 723 C C . LYS A 1 90 ? -7.821 -8.276 45.185 1.00 67.25 90 LYS A C 1
ATOM 725 O O . LYS A 1 90 ? -7.346 -7.872 46.242 1.00 67.25 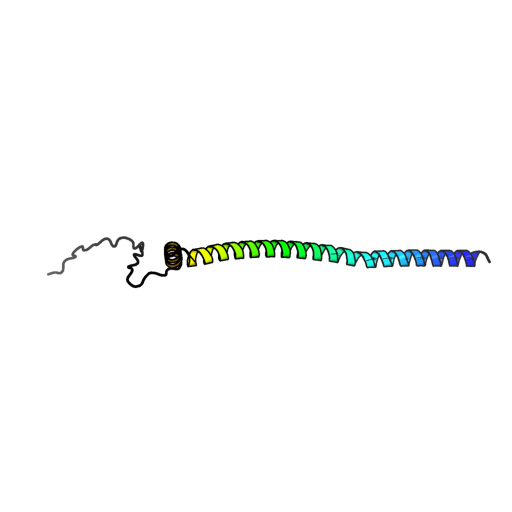90 LYS A O 1
ATOM 730 N N . PHE A 1 91 ? -7.685 -9.535 44.773 1.00 73.56 91 PHE A N 1
ATOM 731 C CA . PHE A 1 91 ? -6.812 -10.486 45.459 1.00 73.56 91 PHE A CA 1
ATOM 732 C C . PHE A 1 91 ? -5.356 -10.062 45.246 1.00 73.56 91 PHE A C 1
ATOM 734 O O . PHE A 1 91 ? -4.732 -10.378 44.234 1.00 73.56 91 PHE A O 1
ATOM 741 N N . THR A 1 92 ? -4.804 -9.293 46.180 1.00 60.72 92 THR A N 1
ATOM 742 C CA . THR A 1 92 ? -3.357 -9.162 46.292 1.00 60.72 92 THR A CA 1
ATOM 743 C C . THR A 1 92 ? -2.842 -10.480 46.858 1.00 60.72 92 THR A C 1
ATOM 745 O O . THR A 1 92 ? -3.247 -10.901 47.938 1.00 60.72 92 THR A O 1
ATOM 748 N N . ASN A 1 93 ? -1.952 -11.157 46.130 1.00 57.38 93 ASN A N 1
ATOM 749 C CA . ASN A 1 93 ? -1.135 -12.243 46.678 1.00 57.38 93 ASN A CA 1
ATOM 750 C C . ASN A 1 93 ? -0.158 -11.651 47.711 1.00 57.38 93 ASN A C 1
ATOM 752 O O . ASN A 1 93 ? 1.046 -11.574 47.477 1.00 57.38 93 ASN A O 1
ATOM 756 N N . ALA A 1 94 ? -0.679 -11.151 48.831 1.00 57.91 94 ALA A N 1
ATOM 757 C CA . ALA A 1 94 ? 0.121 -10.825 49.992 1.00 57.91 94 ALA A CA 1
ATOM 758 C C . ALA A 1 94 ? 0.485 -12.161 50.662 1.00 57.91 94 ALA A C 1
ATOM 760 O O . ALA A 1 94 ? -0.427 -12.915 51.019 1.00 57.91 94 ALA A O 1
ATOM 761 N N . PRO A 1 95 ? 1.780 -12.505 50.798 1.00 61.81 95 PRO A N 1
ATOM 762 C CA . PRO A 1 95 ? 2.179 -13.694 51.539 1.00 61.81 95 PRO A CA 1
ATOM 763 C C . PRO A 1 95 ? 1.576 -13.621 52.949 1.00 61.81 95 PRO A C 1
ATOM 765 O O . PRO A 1 95 ? 1.494 -12.523 53.511 1.00 61.81 95 PRO A O 1
ATOM 768 N N . PRO A 1 96 ? 1.116 -14.750 53.519 1.00 58.12 96 PRO A N 1
ATOM 769 C CA . PRO A 1 96 ? 0.436 -14.737 54.802 1.00 58.12 96 PRO A CA 1
ATOM 770 C C . PRO A 1 96 ? 1.366 -14.112 55.838 1.00 58.12 96 PRO A C 1
ATOM 772 O O . PRO A 1 96 ? 2.447 -14.636 56.112 1.00 58.12 96 PRO A O 1
ATOM 775 N N . ALA A 1 97 ? 0.942 -12.982 56.405 1.00 62.19 97 ALA A N 1
ATOM 776 C CA . ALA A 1 97 ? 1.536 -12.442 57.611 1.00 62.19 97 ALA A CA 1
ATOM 777 C C . ALA A 1 97 ? 1.261 -13.462 58.719 1.00 62.19 97 ALA A C 1
ATOM 779 O O . ALA A 1 97 ? 0.231 -13.426 59.390 1.00 62.19 97 ALA A O 1
ATOM 780 N N . SER A 1 98 ? 2.160 -14.437 58.850 1.00 55.84 98 SER A N 1
ATOM 781 C CA . SER A 1 98 ? 2.194 -15.347 59.978 1.00 55.84 98 SER A CA 1
ATOM 782 C C . SER A 1 98 ? 2.366 -14.486 61.220 1.00 55.84 98 SER A C 1
ATOM 784 O O . SER A 1 98 ? 3.452 -13.960 61.475 1.00 55.84 98 SER A O 1
ATOM 786 N N . GLY A 1 99 ? 1.271 -14.303 61.953 1.00 58.78 99 GLY A N 1
ATOM 787 C CA . GLY A 1 99 ? 1.265 -13.679 63.259 1.00 58.78 99 GLY A CA 1
ATOM 788 C C . GLY A 1 99 ? 2.230 -14.427 64.166 1.00 58.78 99 GLY A C 1
ATOM 789 O O . GLY A 1 99 ? 1.921 -15.501 64.670 1.00 58.78 99 GLY A O 1
ATOM 790 N N . ARG A 1 100 ? 3.410 -13.847 64.373 1.00 52.16 100 ARG A N 1
ATOM 791 C CA . ARG A 1 100 ? 4.289 -14.191 65.485 1.00 52.16 100 ARG A CA 1
ATOM 792 C C . ARG A 1 100 ? 4.124 -13.103 66.538 1.00 52.16 100 ARG A C 1
ATOM 794 O O . ARG A 1 100 ? 5.030 -12.330 66.814 1.00 52.16 100 ARG A O 1
ATOM 801 N N . GLY A 1 101 ? 2.920 -13.054 67.106 1.00 56.09 101 GLY A N 1
ATOM 802 C CA . GLY A 1 101 ? 2.730 -12.569 68.465 1.00 56.09 101 GLY A CA 1
ATOM 803 C C . GLY A 1 101 ? 3.355 -13.595 69.403 1.00 56.09 101 GLY A C 1
ATOM 804 O O . GLY A 1 101 ? 2.657 -14.435 69.954 1.00 56.09 101 GLY A O 1
ATOM 805 N N . ALA A 1 102 ? 4.681 -13.585 69.502 1.00 53.28 102 ALA A N 1
ATOM 806 C CA . ALA A 1 102 ? 5.386 -14.199 70.610 1.00 53.28 102 ALA A CA 1
ATOM 807 C C . ALA A 1 102 ? 5.750 -13.048 71.540 1.00 53.28 102 ALA A C 1
ATOM 809 O O . ALA A 1 102 ? 6.665 -12.276 71.276 1.00 53.28 102 ALA A O 1
ATOM 810 N N . SER A 1 103 ? 4.925 -12.905 72.568 1.00 56.47 103 SER A N 1
ATOM 811 C CA . SER A 1 103 ? 5.190 -12.173 73.796 1.00 56.47 103 SER A CA 1
ATOM 812 C C . SER A 1 103 ? 6.624 -12.420 74.271 1.00 56.47 103 SER A C 1
ATOM 814 O O . SER A 1 103 ? 6.907 -13.454 74.877 1.00 56.47 103 SER A O 1
ATOM 816 N N . GLU A 1 104 ? 7.521 -11.481 73.988 1.00 51.16 104 GLU A N 1
ATOM 817 C CA . GLU A 1 104 ? 8.826 -11.407 74.629 1.00 51.16 104 GLU A CA 1
ATOM 818 C C . GLU A 1 104 ? 8.674 -10.458 75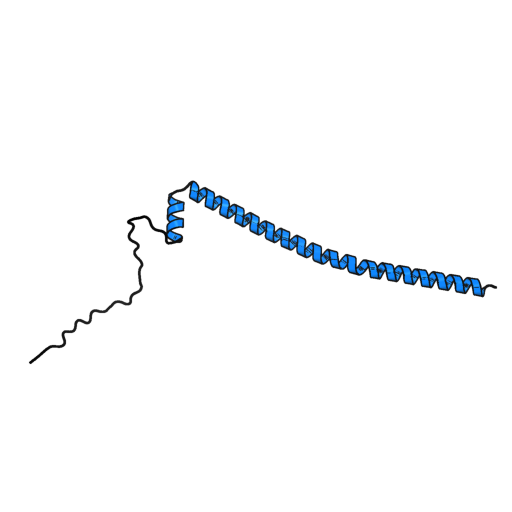.819 1.00 51.16 104 GLU A C 1
ATOM 820 O O . GLU A 1 104 ? 8.306 -9.290 75.679 1.00 51.16 104 GLU A O 1
ATOM 825 N N . GLY A 1 105 ? 8.783 -11.055 77.004 1.00 53.25 105 GLY A N 1
ATOM 826 C CA . GLY A 1 105 ? 8.407 -10.474 78.280 1.00 53.25 105 GLY A CA 1
ATOM 827 C C . GLY A 1 105 ? 9.148 -9.184 78.602 1.00 53.25 105 GLY A C 1
ATOM 828 O O . GLY A 1 105 ? 10.374 -9.111 78.564 1.00 53.25 105 GLY A O 1
ATOM 829 N N . VAL A 1 106 ? 8.370 -8.186 79.012 1.00 52.69 106 VAL A N 1
ATOM 830 C CA . VAL A 1 106 ? 8.858 -7.027 79.750 1.00 52.69 106 VAL A CA 1
ATOM 831 C C . VAL A 1 106 ? 8.727 -7.334 81.246 1.00 52.69 106 VAL A C 1
ATOM 833 O O . VAL A 1 106 ? 7.633 -7.233 81.790 1.00 52.69 106 VAL A O 1
ATOM 836 N N . MET A 1 107 ? 9.882 -7.664 81.845 1.00 42.00 107 MET A N 1
ATOM 837 C CA . MET A 1 107 ? 10.377 -7.261 83.182 1.00 42.00 107 MET A CA 1
ATOM 838 C C . MET A 1 107 ? 9.679 -7.792 84.454 1.00 42.00 107 MET A C 1
ATOM 840 O O . MET A 1 107 ? 8.524 -8.210 84.384 1.00 42.00 107 MET A O 1
ATOM 844 N N . PRO A 1 108 ? 10.344 -7.795 85.637 1.00 64.56 108 PRO A N 1
ATOM 845 C CA . PRO A 1 108 ? 11.541 -7.034 86.063 1.00 64.56 108 PRO A CA 1
ATOM 846 C C . PRO A 1 108 ? 12.862 -7.800 86.208 1.00 64.56 108 PRO A C 1
ATOM 848 O O . PRO A 1 108 ? 12.840 -9.013 86.510 1.00 64.56 108 PRO A O 1
#

Mean predicted aligned error: 16.6 Å

Radius of gyration: 41.22 Å; Cα contacts (8 Å, |Δi|>4): 9; chains: 1; bounding box: 60×19×145 Å

Foldseek 3Di:
DVVVVVVVVVVVVVVVVVVVVVVVVVVVVVVVVVVVVVVVVVVVVVVVVVVVVVVVVVVVLVVCCVVPVVSVQVVCVVVVHDDVPDDDDDDDPDPDPPDPPPDPDDDD

Sequence (108 aa):
MRGWIIFGRLARAAALVLLVAFAVVALIPRHRAYEEYRGKRDRLRDENRRIAELTRDLEIRAERLASDPEFAKQVAREAGMVEAGEVVFKFTNAPPASGRGASEGVMP

Secondary structure (DSSP, 8-state):
-HHHHHHHHHHHHHHHHHHHHHHHHHHHHHHHHHHHHHHHHHHHHHHHHHHHHHHHHHHHHHHHHHH-HHHHHHHHHHTT---TT--------PPP------------

Solvent-accessible surface area (backbone atoms only — not comparable to full-atom values): 6613 Å² total; per-residue (Å²): 124,70,66,64,56,53,51,54,50,52,52,50,51,52,50,50,53,49,52,52,52,49,51,52,61,64,49,52,64,60,56,58,52,52,55,57,52,49,57,50,50,52,50,53,52,54,51,49,50,53,51,52,53,50,50,52,54,49,50,54,50,52,51,43,46,75,74,32,68,67,57,36,52,51,53,36,45,75,72,70,47,75,62,96,89,64,84,84,86,75,85,70,89,67,76,81,81,74,81,75,86,68,88,74,82,84,79,134

pLDDT: mean 78.42, std 13.13, range [42.0, 96.69]